Protein AF-A0A9E0CDG3-F1 (afdb_monomer_lite)

Foldseek 3Di:
DDPVVVVLVVLLVCLLVLLVVLLVVLVCCLVPVVVLAVPPDPPDDPVVLVVVLCVVLVVQLVVLNVQLVCLVVDDDPVNVVSSNSSNPVSNVVSNVSSNVPHD

Secondary structure (DSSP, 8-state):
--HHHHHHHHHHHHHHHHHHHHHHHHHHIIIIIS--S-TTSTT--HHHHHHHHHHHHHHHHHHHHHHHGGGGT--THHHHHHHHHHHHHHHHHHHHHHHH---

pLDDT: mean 83.32, std 7.01, range [57.72, 91.75]

Sequence (103 aa):
MNMNTLINVLAFLLA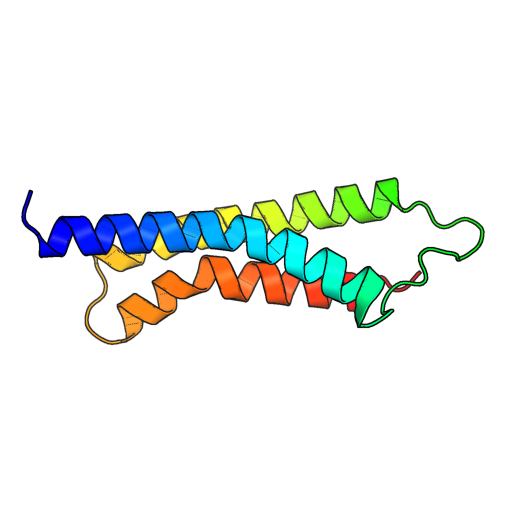NYGGTWAITFAYVAGTRMLNVVDVFAEGFDEAALFQSYLLQTYVTLFICCLFSFSFFFLKNYWRYVFLMAPLVVPASYGLFFLINHPA

Radius of gyration: 16.32 Å; chains: 1; bounding box: 35×22×54 Å

Structure (mmCIF, N/CA/C/O backbone):
data_AF-A0A9E0CDG3-F1
#
_entry.id   AF-A0A9E0CDG3-F1
#
loop_
_atom_site.group_PDB
_atom_site.id
_atom_site.type_symbol
_atom_site.label_atom_id
_atom_site.label_alt_id
_atom_site.label_comp_id
_atom_site.label_asym_id
_atom_site.label_entity_id
_atom_site.label_seq_id
_atom_site.pdbx_PDB_ins_code
_atom_site.Cartn_x
_atom_site.Cartn_y
_atom_site.Cartn_z
_atom_site.occupancy
_atom_site.B_iso_or_equiv
_atom_site.auth_seq_id
_atom_site.auth_comp_id
_atom_site.auth_asym_id
_atom_site.auth_atom_id
_atom_site.pdbx_PDB_model_num
ATOM 1 N N . MET A 1 1 ? -3.636 1.195 29.662 1.00 65.94 1 MET A N 1
ATOM 2 C CA . MET A 1 1 ? -4.325 1.243 28.352 1.00 65.94 1 MET A CA 1
ATOM 3 C C . MET A 1 1 ? -5.241 0.032 28.259 1.00 65.94 1 MET A C 1
ATOM 5 O O . MET A 1 1 ? -4.809 -1.041 28.652 1.00 65.94 1 MET A O 1
ATOM 9 N N . ASN A 1 2 ? -6.497 0.196 27.839 1.00 89.62 2 ASN A N 1
ATOM 10 C CA . ASN A 1 2 ? -7.461 -0.911 27.806 1.00 89.62 2 ASN A CA 1
ATOM 11 C C . ASN A 1 2 ? -7.118 -1.897 26.666 1.00 89.62 2 ASN A C 1
ATOM 13 O O . ASN A 1 2 ? -6.633 -1.456 25.621 1.00 89.62 2 ASN A O 1
ATOM 17 N N . MET A 1 3 ? -7.365 -3.202 26.836 1.00 91.75 3 MET A N 1
ATOM 18 C CA . MET A 1 3 ? -6.953 -4.247 25.872 1.00 91.75 3 MET A CA 1
ATOM 19 C C . MET A 1 3 ? -7.509 -3.979 24.461 1.00 91.75 3 MET A C 1
ATOM 21 O O . MET A 1 3 ? -6.793 -4.060 23.466 1.00 91.75 3 MET A O 1
ATOM 25 N N . ASN A 1 4 ? -8.769 -3.548 24.378 1.00 85.00 4 ASN A N 1
ATOM 26 C CA . ASN A 1 4 ? -9.413 -3.204 23.109 1.00 85.00 4 ASN A CA 1
ATOM 27 C C . ASN A 1 4 ? -8.737 -2.012 22.417 1.00 85.00 4 ASN A C 1
ATOM 29 O O . ASN A 1 4 ? -8.593 -1.997 21.198 1.00 85.00 4 ASN A O 1
ATOM 33 N N . THR A 1 5 ? -8.283 -1.018 23.183 1.00 85.88 5 THR A N 1
ATOM 34 C CA . THR A 1 5 ? -7.548 0.133 22.646 1.00 85.88 5 THR A CA 1
ATOM 35 C C . THR A 1 5 ? -6.198 -0.296 22.073 1.00 85.88 5 THR A C 1
ATOM 37 O O . THR A 1 5 ? -5.836 0.163 20.994 1.00 85.88 5 THR A O 1
ATOM 40 N N . LEU A 1 6 ? -5.493 -1.220 22.738 1.00 89.81 6 LEU A N 1
ATOM 41 C CA . LEU A 1 6 ? -4.226 -1.769 22.244 1.00 89.81 6 LEU A CA 1
ATOM 42 C C . LEU A 1 6 ? -4.404 -2.475 20.893 1.00 89.81 6 LEU A C 1
ATOM 44 O O . LEU A 1 6 ? -3.681 -2.168 19.950 1.00 89.81 6 LEU A O 1
ATOM 48 N N . ILE A 1 7 ? -5.392 -3.368 20.781 1.00 90.06 7 ILE A N 1
ATOM 49 C CA . ILE A 1 7 ? -5.681 -4.109 19.538 1.00 90.06 7 ILE A CA 1
ATOM 50 C C . ILE A 1 7 ? -5.968 -3.145 18.385 1.00 90.06 7 ILE A C 1
ATOM 52 O O . ILE A 1 7 ? -5.478 -3.321 17.274 1.00 90.06 7 ILE A O 1
ATOM 56 N N . ASN A 1 8 ? -6.730 -2.091 18.660 1.00 86.69 8 ASN A N 1
ATOM 57 C CA . ASN A 1 8 ? -7.085 -1.077 17.678 1.00 86.69 8 ASN A CA 1
ATOM 58 C C . ASN A 1 8 ? -5.864 -0.303 17.165 1.00 86.69 8 ASN A C 1
ATOM 60 O O . ASN A 1 8 ? -5.735 -0.089 15.962 1.00 86.69 8 ASN A O 1
ATOM 64 N N . VAL A 1 9 ? -4.958 0.085 18.063 1.00 88.88 9 VAL A N 1
ATOM 65 C CA . VAL A 1 9 ? -3.706 0.757 17.692 1.00 88.88 9 VAL A CA 1
ATOM 66 C C . VAL A 1 9 ? -2.794 -0.187 16.907 1.00 88.88 9 VAL A C 1
ATOM 68 O O . VAL A 1 9 ? -2.240 0.216 15.889 1.00 88.88 9 VAL A O 1
ATOM 71 N N . LEU A 1 10 ? -2.684 -1.454 17.315 1.00 90.94 10 LEU A N 1
ATOM 72 C CA . LEU A 1 10 ? -1.898 -2.454 16.587 1.00 90.94 10 LEU A CA 1
ATOM 73 C C . LEU A 1 10 ? -2.448 -2.700 15.181 1.00 90.94 10 LEU A C 1
ATOM 75 O O . LEU A 1 10 ? -1.679 -2.711 14.227 1.00 90.94 10 LEU A O 1
ATOM 79 N N . ALA A 1 11 ? -3.767 -2.835 15.034 1.00 88.25 11 ALA A N 1
ATOM 80 C CA . ALA A 1 11 ? -4.406 -2.995 13.732 1.00 88.25 11 ALA A CA 1
ATOM 81 C C . ALA A 1 11 ? -4.142 -1.785 12.822 1.00 88.25 11 ALA A C 1
ATOM 83 O O . ALA A 1 11 ? -3.828 -1.961 11.649 1.00 88.25 11 ALA A O 1
ATOM 84 N N . PHE A 1 12 ? -4.204 -0.567 13.371 1.00 89.81 12 PHE A N 1
ATOM 85 C CA . PHE A 1 12 ? -3.855 0.662 12.656 1.00 89.81 12 PHE A CA 1
ATOM 86 C C . PHE A 1 12 ? -2.402 0.658 12.173 1.00 89.81 12 PHE A C 1
ATOM 88 O O . PHE A 1 12 ? -2.152 0.884 10.989 1.00 89.81 12 PHE A O 1
ATOM 95 N N . LEU A 1 13 ? -1.449 0.357 13.057 1.00 89.44 13 LEU A N 1
ATOM 96 C CA . LEU A 1 13 ? -0.029 0.318 12.704 1.00 89.44 13 LEU A CA 1
ATOM 97 C C . LEU A 1 13 ? 0.269 -0.767 11.665 1.00 89.44 13 LEU A C 1
ATOM 99 O O . LEU A 1 13 ? 0.977 -0.502 10.697 1.00 89.44 13 LEU A O 1
ATOM 103 N N . LEU A 1 14 ? -0.309 -1.960 11.826 1.00 90.75 14 LEU A N 1
ATOM 104 C CA . LEU A 1 14 ? -0.156 -3.063 10.878 1.00 90.75 14 LEU A CA 1
ATOM 105 C C . LEU A 1 14 ? -0.743 -2.726 9.510 1.00 90.75 14 LEU A C 1
ATOM 107 O O . LEU A 1 14 ? -0.124 -3.045 8.502 1.00 90.75 14 LEU A O 1
ATOM 111 N N . ALA A 1 15 ? -1.899 -2.065 9.458 1.00 88.88 15 ALA A N 1
ATOM 112 C CA . ALA A 1 15 ? -2.511 -1.702 8.188 1.00 88.88 15 ALA A CA 1
ATOM 113 C C . ALA A 1 15 ? -1.699 -0.634 7.439 1.00 88.88 15 ALA A C 1
ATOM 115 O O . ALA A 1 15 ? -1.461 -0.758 6.239 1.00 88.88 15 ALA A O 1
ATOM 116 N N . ASN A 1 16 ? -1.205 0.375 8.159 1.00 86.62 16 ASN A N 1
ATOM 117 C CA . ASN A 1 16 ? -0.346 1.411 7.586 1.00 86.62 16 ASN A CA 1
ATOM 118 C C . ASN A 1 16 ? 1.009 0.839 7.134 1.00 86.62 16 ASN A C 1
ATOM 120 O O . ASN A 1 16 ? 1.468 1.141 6.036 1.00 86.62 16 ASN A O 1
ATOM 124 N N . TYR A 1 17 ? 1.624 -0.040 7.933 1.00 87.50 17 TYR A N 1
ATOM 125 C CA . TYR A 1 17 ? 2.869 -0.717 7.560 1.00 87.50 17 TYR A CA 1
ATOM 126 C C . TYR A 1 17 ? 2.675 -1.690 6.387 1.00 87.50 17 TYR A C 1
ATOM 128 O O . TYR A 1 17 ? 3.504 -1.752 5.480 1.00 87.50 17 TYR A O 1
ATOM 136 N N . GLY A 1 18 ? 1.556 -2.418 6.367 1.00 88.56 18 GLY A N 1
ATOM 137 C CA . GLY A 1 18 ? 1.162 -3.292 5.264 1.00 88.56 18 GLY A CA 1
ATOM 138 C C . GLY A 1 18 ? 0.932 -2.530 3.959 1.00 88.56 18 GLY A C 1
ATOM 139 O O . GLY A 1 18 ? 1.256 -3.048 2.893 1.00 88.56 18 GLY A O 1
ATOM 140 N N . GLY A 1 19 ? 0.464 -1.281 4.035 1.00 85.44 19 GLY A N 1
ATOM 141 C CA . GLY A 1 19 ? 0.337 -0.387 2.884 1.00 85.44 19 GLY A CA 1
ATOM 142 C C . GLY A 1 19 ? 1.650 -0.173 2.133 1.00 85.44 19 GLY A C 1
ATOM 143 O O . GLY A 1 19 ? 1.668 -0.218 0.906 1.00 85.44 19 GLY A O 1
ATOM 144 N N . THR A 1 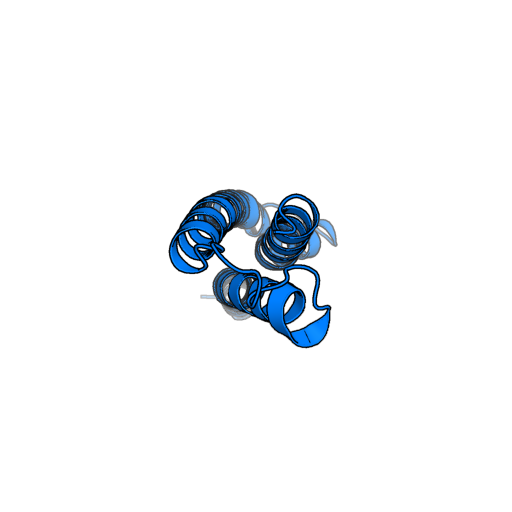20 ? 2.773 -0.059 2.846 1.00 83.69 20 THR A N 1
ATOM 145 C CA . THR A 1 20 ? 4.110 0.031 2.234 1.00 83.69 20 THR A CA 1
ATOM 146 C C . THR A 1 20 ? 4.460 -1.223 1.431 1.00 83.69 20 THR A C 1
ATOM 148 O O . THR A 1 20 ? 4.965 -1.131 0.315 1.00 83.69 20 THR A O 1
ATOM 151 N N . TRP A 1 21 ? 4.151 -2.409 1.961 1.00 83.81 21 TRP A N 1
ATOM 152 C CA . TRP A 1 21 ? 4.376 -3.676 1.255 1.00 83.81 21 TRP A CA 1
ATOM 153 C C . TRP A 1 21 ? 3.441 -3.859 0.059 1.00 83.81 21 TRP A C 1
ATOM 155 O O . TRP A 1 21 ? 3.824 -4.488 -0.928 1.00 83.81 21 TRP A O 1
ATOM 165 N N . ALA A 1 22 ? 2.240 -3.280 0.118 1.00 85.94 22 ALA A N 1
ATOM 166 C CA . ALA A 1 22 ? 1.268 -3.320 -0.966 1.00 85.94 22 ALA A CA 1
ATOM 167 C C . ALA A 1 22 ? 1.781 -2.607 -2.234 1.00 85.94 22 ALA A C 1
ATOM 169 O O . ALA A 1 22 ? 1.506 -3.066 -3.342 1.00 85.94 22 ALA A O 1
ATOM 170 N N . ILE A 1 23 ? 2.592 -1.552 -2.075 1.00 85.06 23 ILE A N 1
ATOM 171 C CA . ILE A 1 23 ? 3.291 -0.868 -3.176 1.00 85.06 23 ILE A CA 1
ATOM 172 C C . ILE A 1 23 ? 4.271 -1.829 -3.854 1.00 85.06 23 ILE A C 1
ATOM 174 O O . ILE A 1 23 ? 4.176 -2.095 -5.048 1.00 85.06 23 ILE A O 1
ATOM 178 N N . THR A 1 24 ? 5.185 -2.425 -3.089 1.00 83.19 24 THR A N 1
ATOM 179 C CA . THR A 1 24 ? 6.172 -3.366 -3.640 1.00 83.19 24 THR A CA 1
ATOM 180 C C . THR A 1 24 ? 5.498 -4.560 -4.315 1.00 83.19 24 THR A C 1
ATOM 182 O O . THR A 1 24 ? 5.921 -4.984 -5.390 1.00 83.19 24 THR A O 1
ATOM 185 N N . PHE A 1 25 ? 4.422 -5.083 -3.721 1.00 83.94 25 PHE A N 1
ATOM 186 C CA . PHE A 1 25 ? 3.653 -6.174 -4.311 1.00 83.94 25 PHE A CA 1
ATOM 187 C C . PHE A 1 25 ? 3.014 -5.769 -5.644 1.00 83.94 25 PHE A C 1
ATOM 189 O O . PHE A 1 25 ? 3.120 -6.520 -6.607 1.00 83.94 25 PHE A O 1
ATOM 196 N N . ALA A 1 26 ? 2.405 -4.583 -5.731 1.00 85.69 26 ALA A N 1
ATOM 197 C CA . ALA A 1 26 ? 1.822 -4.076 -6.972 1.00 85.69 26 ALA A CA 1
ATOM 198 C C . ALA A 1 26 ? 2.878 -3.883 -8.072 1.00 85.69 26 ALA A C 1
ATOM 200 O O . ALA A 1 26 ? 2.625 -4.245 -9.220 1.00 85.69 26 ALA A O 1
ATOM 201 N N . TYR A 1 27 ? 4.072 -3.395 -7.723 1.00 83.19 27 TYR A N 1
ATOM 202 C CA . TYR A 1 27 ? 5.186 -3.278 -8.667 1.00 83.19 27 TYR A CA 1
ATOM 203 C C . TYR A 1 27 ? 5.625 -4.636 -9.217 1.00 83.19 27 TYR A C 1
ATOM 205 O O . TYR A 1 27 ? 5.688 -4.828 -10.432 1.00 83.19 27 TYR A O 1
ATOM 213 N N . VAL A 1 28 ? 5.889 -5.603 -8.334 1.00 83.88 28 VAL A N 1
ATOM 214 C CA . VAL A 1 28 ? 6.316 -6.953 -8.733 1.00 83.88 28 VAL A CA 1
ATOM 215 C C . VAL A 1 28 ? 5.211 -7.664 -9.515 1.00 83.88 28 VAL A C 1
ATOM 217 O O . VAL A 1 28 ? 5.489 -8.300 -10.530 1.00 83.88 28 VAL A O 1
ATOM 220 N N . ALA A 1 29 ? 3.955 -7.533 -9.089 1.00 84.19 29 ALA A N 1
ATOM 221 C CA . ALA A 1 29 ? 2.823 -8.116 -9.794 1.00 84.19 29 ALA A CA 1
ATOM 222 C C . ALA A 1 29 ? 2.676 -7.520 -11.203 1.00 84.19 29 ALA A C 1
ATOM 224 O O . ALA A 1 29 ? 2.557 -8.277 -12.162 1.00 84.19 29 ALA A O 1
ATOM 225 N N . GLY A 1 30 ? 2.746 -6.194 -11.350 1.00 80.25 30 GLY A N 1
ATOM 226 C CA . GLY A 1 30 ? 2.619 -5.523 -12.645 1.00 80.25 30 GLY A CA 1
ATOM 227 C C . GLY A 1 30 ? 3.777 -5.812 -13.606 1.00 80.25 30 GLY A C 1
ATOM 228 O O . GLY A 1 30 ? 3.537 -6.070 -14.783 1.00 80.25 30 GLY A O 1
ATOM 229 N N . THR A 1 31 ? 5.016 -5.836 -13.108 1.00 78.06 31 THR A N 1
ATOM 230 C CA . THR A 1 31 ? 6.221 -5.996 -13.947 1.00 78.06 31 THR A CA 1
ATOM 231 C C . THR A 1 31 ? 6.624 -7.451 -14.191 1.00 78.06 31 THR A C 1
ATOM 233 O O . THR A 1 31 ? 7.104 -7.770 -15.271 1.00 78.06 31 THR A O 1
ATOM 236 N N . ARG A 1 32 ? 6.452 -8.356 -13.216 1.00 71.69 32 ARG A N 1
ATOM 237 C CA . ARG A 1 32 ? 6.977 -9.736 -13.292 1.00 71.69 32 ARG A CA 1
ATOM 238 C C . ARG A 1 32 ? 5.907 -10.814 -13.429 1.00 71.69 32 ARG A C 1
ATOM 240 O O . ARG A 1 32 ? 6.206 -11.869 -13.975 1.00 71.69 32 ARG A O 1
ATOM 247 N N . MET A 1 33 ? 4.695 -10.593 -12.914 1.00 73.31 33 MET A N 1
ATOM 248 C CA . MET A 1 33 ? 3.635 -11.617 -12.933 1.00 73.31 33 MET A CA 1
ATOM 249 C C . MET A 1 33 ? 2.616 -11.389 -14.049 1.00 73.31 33 MET A C 1
ATOM 251 O O . MET A 1 33 ? 2.220 -12.334 -14.722 1.00 73.31 33 MET A O 1
ATOM 255 N N . LEU A 1 34 ? 2.193 -10.140 -14.237 1.00 75.06 34 LEU A N 1
ATOM 256 C CA . LEU A 1 34 ? 1.193 -9.743 -15.228 1.00 75.06 34 LEU A CA 1
ATOM 257 C C . LEU A 1 34 ? 1.821 -9.236 -16.534 1.00 75.06 34 LEU A C 1
ATOM 259 O O . LEU A 1 34 ? 1.102 -9.074 -17.512 1.00 75.06 34 LEU A O 1
ATOM 263 N N . ASN A 1 35 ? 3.142 -9.016 -16.544 1.00 69.31 35 ASN A N 1
ATOM 264 C CA . ASN A 1 35 ? 3.928 -8.578 -17.702 1.00 69.31 35 ASN A CA 1
ATOM 265 C C . ASN A 1 35 ? 3.326 -7.342 -18.405 1.00 69.31 35 ASN A C 1
ATOM 267 O O . ASN A 1 35 ? 3.292 -7.255 -19.628 1.00 69.31 35 ASN A O 1
ATOM 271 N N . VAL A 1 36 ? 2.793 -6.410 -17.607 1.00 72.50 36 VAL A N 1
ATOM 272 C CA . VAL A 1 36 ? 2.091 -5.204 -18.084 1.00 72.50 36 VAL A CA 1
ATOM 273 C C . VAL A 1 36 ? 3.071 -4.181 -18.660 1.00 72.50 36 VAL A C 1
ATOM 275 O O . VAL A 1 36 ? 2.703 -3.376 -19.507 1.00 72.50 36 VAL A O 1
ATOM 278 N N . VAL A 1 37 ? 4.324 -4.226 -18.207 1.00 68.50 37 VAL A N 1
ATOM 279 C CA . VAL A 1 37 ? 5.418 -3.372 -18.669 1.00 68.50 37 VAL A CA 1
ATOM 280 C C . VAL A 1 37 ? 6.503 -4.280 -19.236 1.00 68.50 37 VAL A C 1
ATOM 282 O O . VAL A 1 37 ? 6.984 -5.162 -18.522 1.00 68.50 37 VAL A O 1
ATOM 285 N N . ASP A 1 38 ? 6.893 -4.065 -20.493 1.00 68.94 38 ASP A N 1
ATOM 286 C CA . ASP A 1 38 ? 8.011 -4.787 -21.101 1.00 68.94 38 ASP A CA 1
ATOM 287 C C . ASP A 1 38 ? 9.339 -4.184 -20.630 1.00 68.94 38 ASP A C 1
ATOM 289 O O . ASP A 1 38 ? 9.891 -3.257 -21.220 1.00 68.94 38 ASP A O 1
ATOM 293 N N . VAL A 1 39 ? 9.845 -4.717 -19.519 1.00 67.00 39 VAL A N 1
ATOM 294 C CA . VAL A 1 39 ? 11.100 -4.274 -18.890 1.00 67.00 39 VAL A CA 1
ATOM 295 C C . VAL A 1 39 ? 12.326 -4.560 -19.780 1.00 67.00 39 VAL A C 1
ATOM 297 O O . VAL A 1 39 ? 13.423 -4.097 -19.480 1.00 67.00 39 VAL A O 1
ATOM 300 N N . PHE A 1 40 ? 12.168 -5.316 -20.873 1.00 67.69 40 PHE A N 1
ATOM 301 C CA . PHE A 1 40 ? 13.248 -5.662 -21.801 1.00 67.69 40 PHE A CA 1
ATOM 302 C C . PHE A 1 40 ? 13.214 -4.860 -23.109 1.00 67.69 40 PHE A C 1
ATOM 304 O O . PHE A 1 40 ? 14.035 -5.118 -23.993 1.00 67.69 40 PHE A O 1
ATOM 311 N N . ALA A 1 41 ? 12.302 -3.891 -23.243 1.00 69.69 41 ALA A N 1
ATOM 312 C CA . ALA A 1 41 ? 12.226 -3.041 -24.423 1.00 69.69 41 ALA A CA 1
ATOM 313 C C . ALA A 1 41 ? 13.502 -2.189 -24.587 1.00 69.69 41 ALA A C 1
ATOM 315 O O . ALA A 1 41 ? 14.019 -1.594 -23.637 1.00 69.69 41 ALA A O 1
ATOM 316 N N . GLU A 1 42 ? 14.029 -2.128 -25.811 1.00 68.31 42 GLU A N 1
ATOM 317 C CA . GLU A 1 42 ? 15.233 -1.355 -26.123 1.00 68.31 42 GLU A CA 1
ATOM 318 C C . GLU A 1 42 ? 14.986 0.144 -25.864 1.00 68.31 42 GLU A C 1
ATOM 320 O O . GLU A 1 42 ? 14.065 0.737 -26.421 1.00 68.31 42 GLU A O 1
ATOM 325 N N . GLY A 1 43 ? 15.806 0.765 -25.009 1.00 68.25 43 GLY A N 1
ATOM 326 C CA . GLY A 1 43 ? 15.663 2.178 -24.630 1.00 68.25 43 GLY A CA 1
ATOM 327 C C . GLY A 1 43 ? 14.749 2.446 -23.428 1.00 68.25 43 GLY A C 1
ATOM 328 O O . GLY A 1 43 ? 14.541 3.610 -23.084 1.00 68.25 43 GLY A O 1
ATOM 329 N N . PHE A 1 44 ? 14.236 1.407 -22.766 1.00 75.19 44 PHE A N 1
ATOM 330 C CA . PHE A 1 44 ? 13.437 1.555 -21.554 1.00 75.19 44 PHE A CA 1
ATOM 331 C C . PHE A 1 44 ? 14.301 1.909 -20.331 1.00 75.19 44 PHE A C 1
ATOM 333 O O . PHE A 1 44 ? 15.212 1.173 -19.950 1.00 75.19 44 PHE A O 1
ATOM 340 N N . ASP A 1 45 ? 13.994 3.039 -19.690 1.00 81.19 45 ASP A N 1
ATOM 341 C CA . ASP A 1 45 ? 14.638 3.471 -18.446 1.00 81.19 45 ASP A CA 1
ATOM 342 C C . ASP A 1 45 ? 13.846 2.964 -17.227 1.00 81.19 45 ASP A C 1
ATOM 344 O O . ASP A 1 45 ? 12.971 3.649 -16.681 1.00 81.19 45 ASP A O 1
ATOM 348 N N . GLU A 1 46 ? 14.162 1.739 -16.789 1.00 75.94 46 GLU A N 1
ATOM 349 C CA . GLU A 1 46 ? 13.542 1.112 -15.611 1.00 75.94 46 GLU A CA 1
ATOM 350 C C . GLU A 1 46 ? 13.727 1.966 -14.345 1.00 75.94 46 GLU A C 1
ATOM 352 O O . GLU A 1 46 ? 12.832 2.026 -13.497 1.00 75.94 46 GLU A O 1
ATOM 357 N N . ALA A 1 47 ? 14.853 2.677 -14.219 1.00 80.94 47 ALA A N 1
ATOM 358 C CA . ALA A 1 47 ? 15.128 3.505 -13.051 1.00 80.94 47 ALA A CA 1
ATOM 359 C C . ALA A 1 47 ? 14.193 4.722 -12.994 1.00 80.94 47 ALA A C 1
ATOM 361 O O . ALA A 1 47 ? 13.665 5.038 -11.922 1.00 80.94 47 ALA A O 1
ATOM 362 N N . ALA A 1 48 ? 13.935 5.371 -14.132 1.00 80.31 48 ALA A N 1
ATOM 363 C CA . ALA A 1 48 ? 12.995 6.488 -14.217 1.00 80.31 48 ALA A CA 1
ATOM 364 C C . ALA A 1 48 ? 11.539 6.053 -13.960 1.00 80.31 48 ALA A C 1
ATOM 366 O O . ALA A 1 48 ? 10.809 6.733 -13.220 1.00 80.31 48 ALA A O 1
ATOM 367 N N . LEU A 1 49 ? 11.112 4.899 -14.497 1.00 80.56 49 LEU A N 1
ATOM 368 C CA . LEU A 1 49 ? 9.779 4.359 -14.200 1.00 80.56 49 LEU A CA 1
ATOM 369 C C . LEU A 1 49 ? 9.652 4.020 -12.710 1.00 80.56 49 LEU A C 1
ATOM 371 O O . LEU A 1 49 ? 8.675 4.400 -12.066 1.00 80.56 49 LEU A O 1
ATOM 375 N N . PHE A 1 50 ? 10.650 3.351 -12.133 1.00 81.62 50 PHE A N 1
ATOM 376 C CA . PHE A 1 50 ? 10.619 2.971 -10.725 1.00 81.62 50 PHE A CA 1
ATOM 377 C C . PHE A 1 50 ? 10.580 4.194 -9.796 1.00 81.62 50 PHE A C 1
ATOM 379 O O . PHE A 1 50 ? 9.801 4.217 -8.842 1.00 81.62 50 PHE A O 1
ATOM 386 N N . GLN A 1 51 ? 11.353 5.246 -10.082 1.00 82.19 51 GLN A N 1
ATOM 387 C CA . GLN A 1 51 ? 11.330 6.478 -9.284 1.00 82.19 51 GLN A CA 1
ATOM 388 C C . GLN A 1 51 ? 9.976 7.196 -9.341 1.00 82.19 51 GLN A C 1
ATOM 390 O O . GLN A 1 51 ? 9.450 7.595 -8.298 1.00 82.19 51 GLN A O 1
ATOM 395 N N . SER A 1 52 ? 9.397 7.343 -10.536 1.00 83.94 52 SER A N 1
ATOM 396 C CA . SER A 1 52 ? 8.082 7.977 -10.705 1.00 83.94 52 SER A CA 1
ATOM 397 C C . SER A 1 52 ? 6.964 7.155 -10.052 1.00 83.94 52 SER A C 1
ATOM 399 O O . SER A 1 52 ? 6.132 7.719 -9.334 1.00 83.94 52 SER A O 1
ATOM 401 N N . TYR A 1 53 ? 7.009 5.829 -10.200 1.00 86.12 53 TYR A N 1
ATOM 402 C CA . TYR A 1 53 ? 6.116 4.886 -9.530 1.00 86.12 53 TYR A CA 1
ATOM 403 C C . TYR A 1 53 ? 6.179 5.020 -8.004 1.00 86.12 53 TYR A C 1
ATOM 405 O O . TYR A 1 53 ? 5.145 5.195 -7.350 1.00 86.12 53 TYR A O 1
ATOM 413 N N . LEU A 1 54 ? 7.383 4.965 -7.423 1.00 86.00 54 LEU A N 1
ATOM 414 C CA . LEU A 1 54 ? 7.557 5.065 -5.976 1.00 86.00 54 LEU A CA 1
ATOM 415 C C . LEU A 1 54 ? 7.044 6.405 -5.460 1.00 86.00 54 LEU A C 1
ATOM 417 O O . LEU A 1 54 ? 6.261 6.420 -4.513 1.00 86.00 54 LEU A O 1
ATOM 421 N N . LEU A 1 55 ? 7.439 7.518 -6.082 1.00 87.06 55 LEU A N 1
ATOM 422 C CA . LEU A 1 55 ? 7.045 8.849 -5.625 1.00 87.06 55 LEU A CA 1
ATOM 423 C C . LEU A 1 55 ? 5.520 8.995 -5.574 1.00 87.06 55 LEU A C 1
ATOM 425 O O . LEU A 1 55 ? 4.977 9.359 -4.531 1.00 87.06 55 LEU A O 1
ATOM 429 N N . GLN A 1 56 ? 4.821 8.677 -6.667 1.00 82.31 56 GLN A N 1
ATOM 430 C CA . GLN A 1 56 ? 3.367 8.829 -6.708 1.00 82.31 56 GLN A CA 1
ATOM 431 C C . GLN A 1 56 ? 2.668 7.887 -5.725 1.00 82.31 56 GLN A C 1
ATOM 433 O O . GLN A 1 56 ? 1.758 8.298 -5.005 1.00 82.31 56 GLN A O 1
ATOM 438 N N . THR A 1 57 ? 3.115 6.634 -5.648 1.00 85.06 57 THR A N 1
ATOM 439 C CA . THR A 1 57 ? 2.453 5.632 -4.807 1.00 85.06 57 THR A CA 1
ATOM 440 C C . THR A 1 57 ? 2.712 5.880 -3.315 1.00 85.06 57 THR A C 1
ATOM 442 O O . THR A 1 57 ? 1.806 5.685 -2.502 1.00 85.06 57 THR A O 1
ATOM 445 N N . TYR A 1 58 ? 3.886 6.402 -2.936 1.00 85.38 58 TYR A N 1
ATOM 446 C CA . TYR A 1 58 ? 4.168 6.838 -1.561 1.00 85.38 58 TYR A CA 1
ATOM 447 C C . TYR A 1 58 ? 3.392 8.095 -1.164 1.00 85.38 58 TYR A C 1
ATOM 449 O O . TYR A 1 58 ? 2.938 8.181 -0.023 1.00 85.38 58 TYR A O 1
ATOM 457 N N . VAL A 1 59 ? 3.198 9.050 -2.079 1.00 88.25 59 VAL A N 1
ATOM 458 C CA . VAL A 1 59 ? 2.330 10.212 -1.825 1.00 88.25 59 VAL A CA 1
ATOM 459 C C . VAL A 1 59 ? 0.887 9.754 -1.593 1.00 88.25 59 VAL A C 1
ATOM 461 O O . VAL A 1 59 ? 0.267 10.168 -0.611 1.00 88.25 59 VAL A O 1
ATOM 464 N N . THR A 1 60 ? 0.375 8.840 -2.422 1.00 88.69 60 THR A N 1
ATOM 465 C CA . THR A 1 60 ? -0.952 8.235 -2.223 1.00 88.69 60 THR A CA 1
ATOM 466 C C . THR A 1 60 ? -1.037 7.506 -0.882 1.00 88.69 60 THR A C 1
ATOM 468 O O . THR A 1 60 ? -1.991 7.724 -0.136 1.00 88.69 60 THR A O 1
ATOM 471 N N . LEU A 1 61 ? -0.026 6.703 -0.522 1.00 88.94 61 LEU A N 1
ATOM 472 C CA . LEU A 1 61 ? 0.036 6.038 0.783 1.00 88.94 61 LEU A CA 1
ATOM 473 C C . LEU A 1 61 ? -0.001 7.053 1.926 1.00 88.94 61 LEU A C 1
ATOM 475 O O . LEU A 1 61 ? -0.810 6.893 2.831 1.00 88.94 61 LEU A O 1
ATOM 479 N N . PHE A 1 62 ? 0.807 8.112 1.877 1.00 89.06 62 PHE A N 1
ATOM 480 C CA . PHE A 1 62 ? 0.833 9.147 2.911 1.00 89.06 62 PHE A CA 1
ATOM 481 C C . PHE A 1 62 ? -0.547 9.785 3.121 1.00 89.06 62 PHE A C 1
ATOM 483 O O . PHE A 1 62 ? -1.012 9.899 4.257 1.00 89.06 62 PHE A O 1
ATOM 490 N N . ILE A 1 63 ? -1.240 10.128 2.033 1.00 90.25 63 ILE A N 1
ATOM 491 C CA . ILE A 1 63 ? -2.607 10.657 2.091 1.00 90.25 63 ILE A CA 1
ATOM 492 C C . ILE A 1 63 ? -3.551 9.618 2.714 1.00 90.25 63 ILE A C 1
ATOM 494 O O . ILE A 1 63 ? -4.293 9.940 3.644 1.00 90.25 63 ILE A O 1
ATOM 498 N N . CYS A 1 64 ? -3.502 8.358 2.276 1.00 91.50 64 CYS A N 1
ATOM 499 C CA . CYS A 1 64 ? -4.327 7.290 2.842 1.00 91.50 64 CYS A CA 1
ATOM 500 C C . CYS A 1 64 ? -4.041 7.038 4.331 1.00 91.50 64 CYS A C 1
ATOM 502 O O . CYS A 1 64 ? -4.982 6.805 5.089 1.00 91.50 64 CYS A O 1
ATOM 504 N N . CYS A 1 65 ? -2.785 7.140 4.769 1.00 87.81 65 CYS A N 1
ATOM 505 C CA . CYS A 1 65 ? -2.399 7.054 6.175 1.00 87.81 65 CYS A CA 1
ATOM 506 C C . CYS A 1 65 ? -3.064 8.172 6.988 1.00 87.81 65 CYS A C 1
ATOM 508 O O . CYS A 1 65 ? -3.660 7.894 8.031 1.00 87.81 65 CYS A O 1
ATOM 510 N N . LEU A 1 66 ? -3.050 9.414 6.482 1.00 88.69 66 LEU A N 1
ATOM 511 C CA . LEU A 1 66 ? -3.731 10.551 7.113 1.00 88.69 66 LEU A CA 1
ATOM 512 C C . LEU A 1 66 ? -5.245 10.323 7.233 1.00 88.69 66 LEU A C 1
ATOM 514 O O . LEU A 1 66 ? -5.816 10.525 8.305 1.00 88.69 66 LEU A O 1
ATOM 518 N N . PHE A 1 67 ? -5.893 9.830 6.176 1.00 85.75 67 PHE A N 1
ATOM 519 C CA . PHE A 1 67 ? -7.320 9.486 6.218 1.00 85.75 67 PHE A CA 1
ATOM 520 C C . PHE A 1 67 ? -7.619 8.299 7.143 1.00 85.75 67 PHE A C 1
ATOM 522 O O . PHE A 1 67 ? -8.672 8.259 7.782 1.00 85.75 67 PHE A O 1
ATOM 529 N N . SER A 1 68 ? -6.693 7.348 7.276 1.00 86.88 68 SER A N 1
ATOM 530 C CA . SER A 1 68 ? -6.875 6.192 8.153 1.00 86.88 68 SER A CA 1
ATOM 531 C C . SER A 1 68 ? -6.938 6.579 9.636 1.00 86.88 68 SER A C 1
ATOM 533 O O . SER A 1 68 ? -7.499 5.821 10.419 1.00 86.88 68 SER A O 1
ATOM 535 N N . PHE A 1 69 ? -6.486 7.775 10.052 1.00 85.56 69 PHE A N 1
ATOM 536 C CA . PHE A 1 69 ? -6.687 8.259 11.431 1.00 85.56 69 PHE A CA 1
ATOM 537 C C . PHE A 1 69 ? -8.167 8.435 11.795 1.00 85.56 69 PHE A C 1
ATOM 539 O O . PHE A 1 69 ? -8.534 8.299 12.967 1.00 85.56 69 PHE A O 1
ATOM 546 N N . SER A 1 70 ? -9.046 8.651 10.809 1.00 86.44 70 SER A N 1
ATOM 547 C CA . SER A 1 70 ? -10.498 8.688 11.025 1.00 86.44 70 SER A CA 1
ATOM 548 C C . SER A 1 70 ? -11.041 7.376 11.618 1.00 86.44 70 SER A C 1
ATOM 550 O O . SER A 1 70 ? -12.088 7.380 12.265 1.00 86.44 70 SER A O 1
ATOM 552 N N . PHE A 1 71 ? -10.294 6.271 11.507 1.00 88.06 71 PHE A N 1
ATOM 553 C CA . PHE A 1 71 ? -10.558 4.976 12.145 1.00 88.06 71 PHE A CA 1
ATOM 554 C C . PHE A 1 71 ? -10.875 5.043 13.646 1.00 88.06 71 PHE A C 1
ATOM 556 O O . PHE A 1 71 ? -11.650 4.222 14.143 1.00 88.06 71 PHE A O 1
ATOM 563 N N . PHE A 1 72 ? -10.282 5.983 14.385 1.00 85.81 72 PHE A N 1
ATOM 564 C CA . PHE A 1 72 ? -10.513 6.107 15.829 1.00 85.81 72 PHE A CA 1
ATOM 565 C C . PHE A 1 72 ? -11.841 6.790 16.173 1.00 85.81 72 PHE A C 1
ATOM 567 O O . PHE A 1 72 ? -12.345 6.621 17.282 1.00 85.81 72 PHE A O 1
ATOM 574 N N . PHE A 1 73 ? -12.421 7.528 15.226 1.00 86.44 73 PHE A N 1
ATOM 575 C CA . PHE A 1 73 ? -13.641 8.313 15.424 1.00 86.44 73 PHE A CA 1
ATOM 576 C C . PHE A 1 73 ? -14.871 7.656 14.785 1.00 86.44 73 PHE A C 1
ATOM 578 O O . PHE A 1 73 ? -16.004 7.904 15.202 1.00 86.44 73 PHE A O 1
ATOM 585 N N . LEU A 1 74 ? -14.658 6.798 13.785 1.00 86.50 74 LEU A N 1
ATOM 586 C CA . LEU A 1 74 ? -15.720 6.104 13.063 1.00 86.50 74 LEU A CA 1
ATOM 587 C C . LEU A 1 74 ? -16.275 4.909 13.849 1.00 86.50 74 LEU A C 1
ATOM 589 O O . LEU A 1 74 ? -15.554 4.180 14.531 1.00 86.50 74 LEU A O 1
ATOM 593 N N . LYS A 1 75 ? -17.586 4.684 13.713 1.00 86.06 75 LYS A N 1
ATOM 594 C CA . LYS A 1 75 ? -18.308 3.561 14.329 1.00 86.06 75 LYS A CA 1
ATOM 595 C C . LYS A 1 75 ? -18.657 2.495 13.289 1.00 86.06 75 LYS A C 1
ATOM 597 O O . LYS A 1 75 ? -18.769 2.783 12.098 1.00 86.06 75 LYS A O 1
ATOM 602 N N . ASN A 1 76 ? -18.914 1.279 13.770 1.00 84.19 76 ASN A N 1
ATOM 603 C CA . ASN A 1 76 ? -19.389 0.144 12.974 1.00 84.19 76 ASN A CA 1
ATOM 604 C C . ASN A 1 76 ? -18.422 -0.232 11.833 1.00 84.19 76 ASN A C 1
ATOM 606 O O . ASN A 1 76 ? -17.209 -0.076 11.950 1.00 84.19 76 ASN A O 1
ATOM 610 N N . TYR A 1 77 ? -18.960 -0.761 10.735 1.00 83.12 77 TYR A N 1
ATOM 611 C CA . TYR A 1 77 ? -18.205 -1.300 9.605 1.00 83.12 77 TYR A CA 1
ATOM 612 C C . TYR A 1 77 ? -17.304 -0.266 8.907 1.00 83.12 77 TYR A C 1
ATOM 614 O O . TYR A 1 77 ? -16.234 -0.627 8.423 1.00 83.12 77 TYR A O 1
ATOM 622 N N . TRP A 1 78 ? -17.676 1.020 8.921 1.00 83.88 78 TRP A N 1
ATOM 623 C CA . TRP A 1 78 ? -16.892 2.114 8.328 1.00 83.88 78 TRP A CA 1
ATOM 624 C C . TRP A 1 78 ? -15.475 2.195 8.872 1.00 83.88 78 TRP A C 1
ATOM 626 O O . TRP A 1 78 ? -14.539 2.523 8.151 1.00 83.88 78 TRP A O 1
ATOM 636 N N . ARG A 1 79 ? -15.309 1.830 10.140 1.00 85.81 79 ARG A N 1
ATOM 637 C CA . ARG A 1 79 ? -14.013 1.759 10.788 1.00 85.81 79 ARG A CA 1
ATOM 638 C C . ARG A 1 79 ? -13.054 0.847 10.015 1.00 85.81 79 ARG A C 1
ATOM 640 O O . ARG A 1 79 ? -11.973 1.272 9.6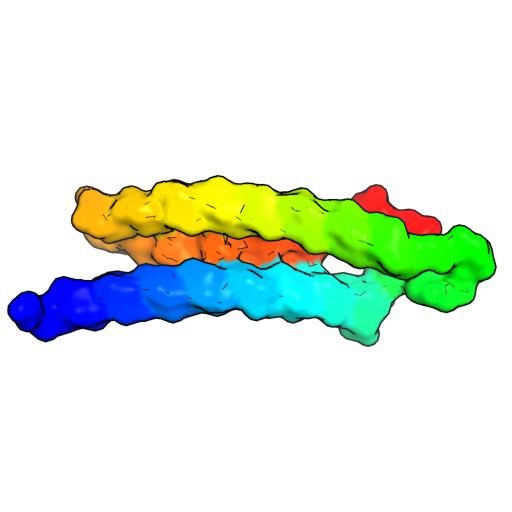30 1.00 85.81 79 ARG A O 1
ATOM 647 N N . TYR A 1 80 ? -13.467 -0.375 9.703 1.00 84.06 80 TYR A N 1
ATOM 648 C CA . TYR A 1 80 ? -12.618 -1.329 8.984 1.00 84.06 80 TYR A CA 1
ATOM 649 C C . TYR A 1 80 ? -12.361 -0.915 7.531 1.00 84.06 80 TYR A C 1
ATOM 651 O O . TYR A 1 80 ? -11.283 -1.175 7.011 1.00 84.06 80 TYR A O 1
ATOM 659 N N . VAL A 1 81 ? -13.300 -0.209 6.894 1.00 86.12 81 VAL A N 1
ATOM 660 C CA . VAL A 1 81 ? -13.104 0.328 5.537 1.00 86.12 81 VAL A CA 1
ATOM 661 C C . VAL A 1 81 ? -11.960 1.346 5.511 1.00 86.12 81 VAL A C 1
ATOM 663 O O . VAL A 1 81 ? -11.043 1.223 4.703 1.00 86.12 81 VAL A O 1
ATOM 666 N N . PHE A 1 82 ? -11.959 2.306 6.440 1.00 86.81 82 PHE A N 1
ATOM 667 C CA . PHE A 1 82 ? -10.889 3.308 6.540 1.00 86.81 82 PHE A CA 1
ATOM 668 C C . PHE A 1 82 ? -9.548 2.715 6.986 1.00 86.81 82 PHE A C 1
ATOM 670 O O . PHE A 1 82 ? -8.498 3.247 6.635 1.00 86.81 82 PHE A O 1
ATOM 677 N N . LEU A 1 83 ? -9.575 1.596 7.714 1.00 88.62 83 LEU A N 1
ATOM 678 C CA . LEU A 1 83 ? -8.369 0.852 8.070 1.00 88.62 83 LEU A CA 1
ATOM 679 C C . LEU A 1 83 ? -7.712 0.193 6.848 1.00 88.62 83 LEU A C 1
ATOM 681 O O . LEU A 1 83 ? -6.491 0.133 6.776 1.00 88.62 83 LEU A O 1
ATOM 685 N N . MET A 1 84 ? -8.508 -0.289 5.890 1.00 86.81 84 MET A N 1
ATOM 686 C CA . MET A 1 84 ? -8.009 -0.985 4.695 1.00 86.81 84 MET A CA 1
ATOM 687 C C . MET A 1 84 ? -7.583 -0.034 3.569 1.00 86.81 84 MET A C 1
ATOM 689 O O . MET A 1 84 ? -6.855 -0.446 2.666 1.00 86.81 84 MET A O 1
ATOM 693 N N . ALA A 1 85 ? -7.999 1.236 3.617 1.00 88.44 85 ALA A N 1
ATOM 694 C CA . ALA A 1 85 ? -7.640 2.258 2.634 1.00 88.44 85 ALA A CA 1
ATOM 695 C C . ALA A 1 85 ? -6.124 2.344 2.328 1.00 88.44 85 ALA A C 1
ATOM 697 O O . ALA A 1 85 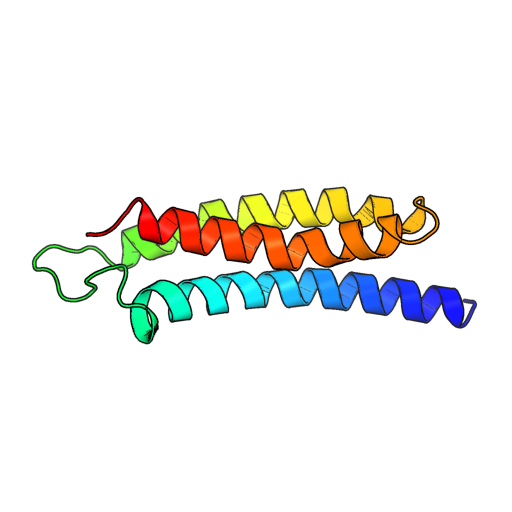? -5.780 2.286 1.146 1.00 88.44 85 ALA A O 1
ATOM 698 N N . PRO A 1 86 ? -5.208 2.403 3.320 1.00 89.00 86 PRO A N 1
ATOM 699 C CA . PRO A 1 86 ? -3.765 2.433 3.060 1.00 89.00 86 PRO A CA 1
ATOM 700 C C . PRO A 1 86 ? -3.201 1.154 2.424 1.00 89.00 86 PRO A C 1
ATOM 702 O O . PRO A 1 86 ? -2.090 1.204 1.913 1.00 89.00 86 PRO A O 1
ATOM 705 N N . LEU A 1 87 ? -3.928 0.030 2.399 1.00 88.81 87 LEU A N 1
ATOM 706 C CA . LEU A 1 87 ? -3.509 -1.154 1.637 1.00 88.81 87 LEU A CA 1
ATOM 707 C C . LEU A 1 87 ? -4.062 -1.142 0.213 1.00 88.81 87 LEU A C 1
ATOM 709 O O . LEU A 1 87 ? -3.323 -1.326 -0.751 1.00 88.81 87 LEU A O 1
ATOM 713 N N . VAL A 1 88 ? -5.376 -0.960 0.081 1.00 89.19 88 VAL A N 1
ATOM 714 C CA . VAL A 1 88 ? -6.075 -1.174 -1.193 1.00 89.19 88 VAL A CA 1
ATOM 715 C C . VAL A 1 88 ? -5.796 -0.041 -2.177 1.00 89.19 88 VAL A C 1
ATOM 717 O O . VAL A 1 88 ? -5.589 -0.293 -3.365 1.00 89.19 88 VAL A O 1
ATOM 720 N N . VAL A 1 89 ? -5.772 1.208 -1.702 1.00 90.44 89 VAL A N 1
ATOM 721 C CA . VAL A 1 89 ? -5.629 2.375 -2.581 1.00 90.44 89 VAL A CA 1
ATOM 722 C C . VAL A 1 89 ? -4.222 2.454 -3.183 1.00 90.44 89 VAL A C 1
ATOM 724 O O . VAL A 1 89 ? -4.134 2.531 -4.406 1.00 90.44 89 VAL A O 1
ATOM 727 N N . PRO A 1 90 ? -3.116 2.341 -2.420 1.00 88.44 90 PRO A N 1
ATOM 728 C CA . PRO A 1 90 ? -1.779 2.353 -3.014 1.00 88.44 90 PRO A CA 1
ATOM 729 C C . PRO A 1 90 ? -1.528 1.165 -3.951 1.00 88.44 90 PRO A C 1
ATOM 731 O O . PRO A 1 90 ? -0.935 1.349 -5.010 1.00 88.44 90 PRO A O 1
ATOM 734 N N . ALA A 1 91 ? -2.032 -0.033 -3.625 1.00 87.06 91 ALA A N 1
ATOM 735 C CA . ALA A 1 91 ? -1.895 -1.202 -4.498 1.00 87.06 91 ALA A CA 1
ATOM 736 C C . ALA A 1 91 ? -2.625 -1.026 -5.838 1.00 87.06 91 ALA A C 1
ATOM 738 O O . ALA A 1 91 ? -2.053 -1.264 -6.901 1.00 87.06 91 ALA A O 1
ATOM 739 N N . SER A 1 92 ? -3.888 -0.592 -5.793 1.00 89.50 92 SER A N 1
ATOM 740 C CA . SER A 1 92 ? -4.689 -0.364 -7.002 1.00 89.50 92 SER A CA 1
ATOM 741 C C . SER A 1 92 ? -4.162 0.804 -7.832 1.00 89.50 92 SER A C 1
ATOM 743 O O . SER A 1 92 ? -4.065 0.680 -9.051 1.00 89.50 92 SER A 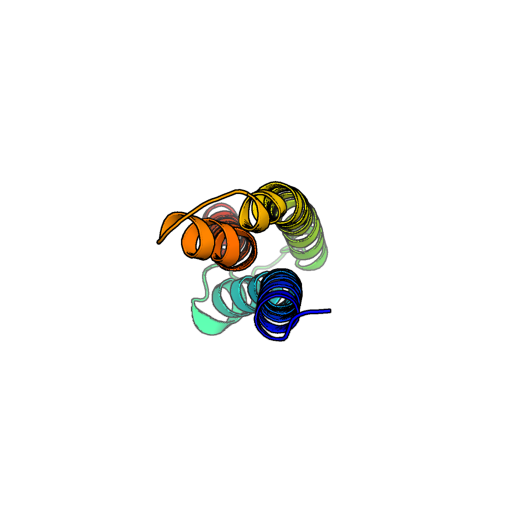O 1
ATOM 745 N N . TYR A 1 93 ? -3.752 1.899 -7.187 1.00 87.62 93 TYR A N 1
ATOM 746 C CA . TYR A 1 93 ? -3.136 3.041 -7.860 1.00 87.62 93 TYR A CA 1
ATOM 747 C C . TYR A 1 93 ? -1.815 2.653 -8.528 1.00 87.62 93 TYR A C 1
ATOM 749 O O . TYR A 1 93 ? -1.593 2.991 -9.687 1.00 87.62 93 TYR A O 1
ATOM 757 N N . GLY A 1 94 ? -0.971 1.883 -7.836 1.00 85.56 94 GLY A N 1
ATOM 758 C CA . GLY A 1 94 ? 0.278 1.378 -8.394 1.00 85.56 94 GLY A CA 1
ATOM 759 C C . GLY A 1 94 ? 0.052 0.495 -9.626 1.00 85.56 94 GLY A C 1
ATOM 760 O O . GLY A 1 94 ? 0.700 0.693 -10.650 1.00 85.56 94 GLY A O 1
ATOM 761 N N . LEU A 1 95 ? -0.903 -0.438 -9.571 1.00 84.25 95 LEU A N 1
ATOM 762 C CA . LEU A 1 95 ? -1.257 -1.255 -10.738 1.00 84.25 95 LEU A CA 1
ATOM 763 C C . LEU A 1 95 ? -1.801 -0.404 -11.892 1.00 84.25 95 LEU A C 1
ATOM 765 O O . LEU A 1 95 ? -1.386 -0.590 -13.032 1.00 84.25 95 LEU A O 1
ATOM 769 N N . PHE A 1 96 ? -2.689 0.553 -11.609 1.00 86.88 96 PHE A N 1
ATOM 770 C CA . PHE A 1 96 ? -3.229 1.453 -12.629 1.00 86.88 96 PHE A CA 1
ATOM 771 C C . PHE A 1 96 ? -2.133 2.302 -13.282 1.00 86.88 96 PHE A C 1
ATOM 773 O O . PHE A 1 96 ? -2.126 2.455 -14.501 1.00 86.88 96 PHE A O 1
ATOM 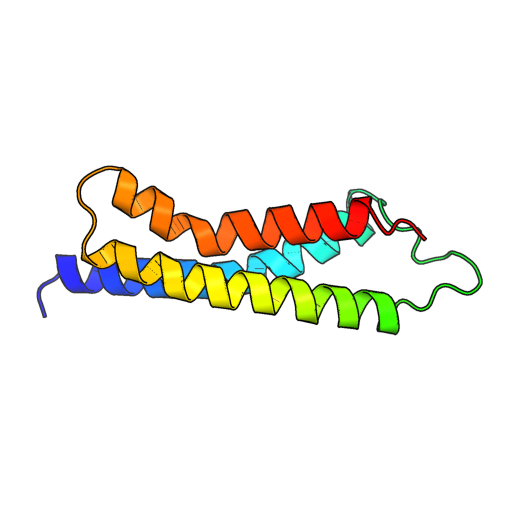780 N N . PHE A 1 97 ? -1.183 2.817 -12.501 1.00 85.56 97 PHE A N 1
ATOM 781 C CA . PHE A 1 97 ? -0.044 3.561 -13.029 1.00 85.56 97 PHE A CA 1
ATOM 782 C C . PHE A 1 97 ? 0.752 2.719 -14.033 1.00 85.56 97 PHE A C 1
ATOM 784 O O . PHE A 1 97 ? 1.002 3.188 -15.140 1.00 85.56 97 PHE A O 1
ATOM 791 N N . LEU A 1 98 ? 1.078 1.471 -13.680 1.00 83.25 98 LEU A N 1
ATOM 792 C CA . LEU A 1 98 ? 1.829 0.557 -14.549 1.00 83.25 98 LEU A CA 1
ATOM 793 C C . LEU A 1 98 ? 1.058 0.205 -15.830 1.00 83.25 98 LEU A C 1
ATOM 795 O O . LEU A 1 98 ? 1.656 0.127 -16.893 1.00 83.25 98 LEU A O 1
ATOM 799 N N . ILE A 1 99 ? -0.268 0.056 -15.749 1.00 83.44 99 ILE A N 1
ATOM 800 C CA . ILE A 1 99 ? -1.127 -0.213 -16.917 1.00 83.44 99 ILE A CA 1
ATOM 801 C C . ILE A 1 99 ? -1.167 0.963 -17.900 1.00 83.44 99 ILE A C 1
ATOM 803 O O . ILE A 1 99 ? -1.297 0.739 -19.098 1.00 83.44 99 ILE A O 1
ATOM 807 N N . ASN A 1 100 ? -1.092 2.205 -17.413 1.00 80.69 100 ASN A N 1
ATOM 808 C CA . ASN A 1 100 ? -1.161 3.404 -18.261 1.00 80.69 100 ASN A CA 1
ATOM 809 C C . ASN A 1 100 ? 0.211 3.921 -18.706 1.00 80.69 100 ASN A C 1
ATOM 811 O O . ASN A 1 100 ? 0.277 4.853 -19.503 1.00 80.69 100 ASN A O 1
ATOM 815 N N . HIS A 1 101 ? 1.284 3.308 -18.211 1.00 76.12 101 HIS A N 1
ATOM 816 C CA . HIS A 1 101 ? 2.646 3.530 -18.684 1.00 76.12 101 HIS A CA 1
ATOM 817 C C . HIS A 1 101 ? 3.271 2.189 -19.109 1.00 76.12 101 HIS A C 1
ATOM 819 O O . HIS A 1 101 ? 4.319 1.817 -18.573 1.00 76.12 101 HIS A O 1
ATOM 825 N N . PRO A 1 102 ? 2.623 1.431 -20.023 1.00 65.31 102 PRO A N 1
ATOM 826 C CA . PRO A 1 102 ? 3.303 0.333 -20.685 1.00 65.31 102 PRO A CA 1
ATOM 827 C C . PRO A 1 102 ? 4.399 0.972 -21.545 1.00 65.31 102 PRO A C 1
ATOM 829 O O . PRO A 1 102 ? 4.162 2.020 -22.146 1.00 65.31 102 PRO A O 1
ATOM 832 N N . ALA A 1 103 ? 5.602 0.408 -21.506 1.00 57.72 103 ALA A N 1
ATOM 833 C CA . ALA A 1 103 ? 6.760 0.892 -22.257 1.00 57.72 103 ALA A CA 1
ATOM 834 C C . ALA A 1 103 ? 6.429 1.253 -23.720 1.00 57.72 103 ALA A C 1
ATOM 836 O O . ALA A 1 103 ? 5.631 0.514 -24.346 1.00 57.72 103 ALA A O 1
#